Protein AF-A0AAE0W941-F1 (afdb_monomer_lite)

Secondary structure (DSSP, 8-state):
------HHHHHHHHHHHHHHHHHHHH--SHHHHHHHHHHHHHHHHHHTTPPP----TTTHHHHHHHHHHHHHHHHHHHHHHHHHHHHHHHHHHHHHHHHHHHHHHHTTS--

Foldseek 3Di:
DDPPPDVVNVVLVVQLVVLVVVCVVPVDNVSNVVSVVLVVVQVVCVVVVHDGDDDPPPPPVVVVVVVVVVVVVVVVVVVVVVVVVVVVVVVVVVVVVVVVVVVVVVVVPDD

Sequence (111 aa):
MRYSMDAQTAQEECKLFLAALESYKTGKMTPLLKEELKYQIQSRRLSEGRDELTLDLQADMTIHNELEYVELKKRNSVLREEIKRLSSGKEMMTMIMKNMCQEQIVQVTEP

Radius of gyration: 31.16 Å; chains: 1; bounding box: 64×20×103 Å

Organism: NCBI:txid2493646

Structure (mmCIF, N/CA/C/O backbone):
data_AF-A0AAE0W941-F1
#
_entry.id   AF-A0AAE0W941-F1
#
loop_
_atom_site.group_PDB
_atom_site.id
_atom_site.type_symbol
_atom_site.label_atom_id
_atom_site.label_alt_id
_atom_site.label_comp_id
_atom_site.label_asym_id
_atom_site.label_entity_id
_atom_site.label_seq_id
_atom_site.pdbx_PDB_ins_code
_atom_sit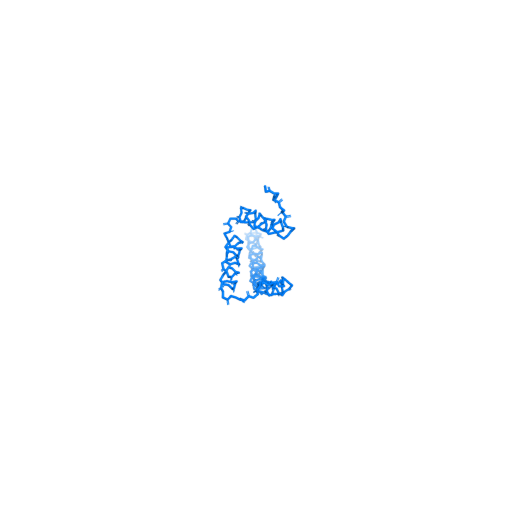e.Cartn_x
_atom_site.Cartn_y
_atom_site.Cartn_z
_atom_site.occupancy
_atom_site.B_iso_or_equiv
_atom_site.auth_seq_id
_atom_site.auth_comp_id
_atom_site.auth_asym_id
_atom_site.auth_atom_id
_atom_site.pdbx_PDB_model_num
ATOM 1 N N . MET A 1 1 ? 1.065 2.649 -37.638 1.00 41.03 1 MET A N 1
ATOM 2 C CA . MET A 1 1 ? 1.805 2.203 -36.440 1.00 41.03 1 MET A CA 1
ATOM 3 C C . MET A 1 1 ? 0.868 1.330 -35.627 1.00 41.03 1 MET A C 1
ATOM 5 O O . MET A 1 1 ? -0.224 1.789 -35.322 1.00 41.03 1 MET A O 1
ATOM 9 N N . ARG A 1 2 ? 1.212 0.063 -35.381 1.00 43.16 2 ARG A N 1
ATOM 10 C CA . ARG A 1 2 ? 0.438 -0.799 -34.476 1.00 43.16 2 ARG A CA 1
ATOM 11 C C . ARG A 1 2 ? 0.938 -0.508 -33.063 1.00 43.16 2 ARG A C 1
ATOM 13 O O . ARG A 1 2 ? 2.128 -0.676 -32.824 1.00 43.16 2 ARG A O 1
ATOM 20 N N . TYR A 1 3 ? 0.066 -0.042 -32.176 1.00 47.97 3 TYR A N 1
ATOM 21 C CA . TYR A 1 3 ? 0.364 0.005 -30.748 1.00 47.97 3 TYR A CA 1
ATOM 22 C C . TYR A 1 3 ? 0.423 -1.447 -30.261 1.00 47.97 3 TYR A C 1
ATOM 24 O O . TYR A 1 3 ? -0.610 -2.093 -30.102 1.00 47.97 3 TYR A O 1
ATOM 32 N N . SER A 1 4 ? 1.634 -1.993 -30.134 1.00 49.94 4 SER A N 1
ATOM 33 C CA . SER A 1 4 ? 1.871 -3.165 -29.294 1.00 49.94 4 SER A CA 1
ATOM 34 C C . SER A 1 4 ? 1.679 -2.679 -27.865 1.00 49.94 4 SER A C 1
ATOM 36 O O . SER A 1 4 ? 2.515 -1.938 -27.362 1.00 49.94 4 SER A O 1
ATOM 38 N N . MET A 1 5 ? 0.529 -2.967 -27.255 1.00 49.94 5 MET A N 1
ATOM 39 C CA . MET A 1 5 ? 0.400 -2.796 -25.812 1.00 49.94 5 MET A CA 1
ATOM 40 C C . MET A 1 5 ? 1.146 -3.952 -25.166 1.00 49.94 5 MET A C 1
ATOM 42 O O . MET A 1 5 ? 0.630 -5.065 -25.057 1.00 49.94 5 MET A O 1
ATOM 46 N N . ASP A 1 6 ? 2.401 -3.693 -24.821 1.00 63.47 6 ASP A N 1
ATOM 47 C CA . ASP A 1 6 ? 3.251 -4.650 -24.137 1.00 63.47 6 ASP A CA 1
ATOM 48 C C . ASP A 1 6 ? 2.625 -4.942 -22.767 1.00 63.47 6 ASP A C 1
ATOM 50 O O . ASP A 1 6 ? 2.254 -4.026 -22.031 1.00 63.47 6 ASP A O 1
ATOM 54 N N . ALA A 1 7 ? 2.463 -6.219 -22.418 1.00 61.56 7 ALA A N 1
ATOM 55 C CA . ALA A 1 7 ? 1.727 -6.662 -21.227 1.00 61.56 7 ALA A CA 1
ATOM 56 C C . ALA A 1 7 ? 2.179 -5.990 -19.908 1.00 61.56 7 ALA A C 1
ATOM 58 O O . ALA A 1 7 ? 1.393 -5.888 -18.966 1.00 61.56 7 ALA A O 1
ATOM 59 N N . GLN A 1 8 ? 3.418 -5.490 -19.856 1.00 61.66 8 GLN A N 1
ATOM 60 C CA . GLN A 1 8 ? 3.948 -4.693 -18.747 1.00 61.66 8 GLN A CA 1
ATOM 61 C C . GLN A 1 8 ? 3.245 -3.338 -18.586 1.00 61.66 8 GLN A C 1
ATOM 63 O O . GLN A 1 8 ? 2.865 -2.997 -17.468 1.00 61.66 8 GLN A O 1
ATOM 68 N N . THR A 1 9 ? 2.976 -2.612 -19.677 1.00 66.44 9 THR A N 1
ATOM 69 C CA . THR A 1 9 ? 2.265 -1.319 -19.614 1.00 66.44 9 THR A CA 1
ATOM 70 C C . THR A 1 9 ? 0.837 -1.469 -19.090 1.00 66.44 9 THR A C 1
ATOM 72 O O . THR A 1 9 ? 0.416 -0.712 -18.220 1.00 66.44 9 THR A O 1
ATOM 75 N N . ALA A 1 10 ? 0.120 -2.516 -19.506 1.00 70.81 10 ALA A N 1
ATOM 76 C CA . ALA A 1 10 ? -1.216 -2.809 -18.981 1.00 70.81 10 ALA A CA 1
ATOM 77 C C . ALA A 1 10 ? -1.199 -3.129 -17.471 1.00 70.81 10 ALA A C 1
ATOM 79 O O . ALA A 1 10 ? -2.084 -2.715 -16.720 1.00 70.81 10 ALA A O 1
ATOM 80 N N . GLN A 1 11 ? -0.175 -3.847 -16.998 1.00 75.00 11 GLN A N 1
ATOM 81 C CA . GLN A 1 11 ? -0.029 -4.168 -15.578 1.00 75.00 11 GLN A CA 1
ATOM 82 C C . GLN A 1 11 ? 0.296 -2.927 -14.728 1.00 75.00 11 GLN A C 1
ATOM 84 O O . GLN A 1 11 ? -0.135 -2.832 -13.577 1.00 75.00 11 GLN A O 1
ATOM 89 N N . GLU A 1 12 ? 1.042 -1.974 -15.279 1.00 77.25 12 GLU A N 1
ATOM 90 C CA . GLU A 1 12 ? 1.377 -0.701 -14.637 1.00 77.25 12 GLU A CA 1
ATOM 91 C C . GLU A 1 12 ? 0.184 0.255 -14.564 1.00 77.25 12 GLU A C 1
ATOM 93 O O . GLU A 1 12 ? -0.079 0.828 -13.503 1.00 77.25 12 GLU A O 1
ATOM 98 N N . GLU A 1 13 ? -0.602 0.345 -15.637 1.00 78.56 13 GLU A N 1
ATOM 99 C CA . GLU A 1 13 ? -1.865 1.088 -15.655 1.00 78.56 13 GLU A CA 1
ATOM 100 C C . GLU A 1 13 ? -2.844 0.554 -14.597 1.00 78.56 13 GLU A C 1
ATOM 102 O O . GLU A 1 13 ? -3.463 1.333 -13.865 1.00 78.56 13 GLU A O 1
ATOM 107 N N . CYS A 1 14 ? -2.926 -0.773 -14.425 1.00 85.56 14 CYS A N 1
ATOM 108 C CA . CYS A 1 14 ? -3.709 -1.374 -13.346 1.00 85.56 14 CYS A CA 1
ATOM 109 C C . CYS A 1 14 ? -3.233 -0.940 -11.950 1.00 85.56 14 CYS A C 1
ATOM 111 O O . CYS A 1 14 ? -4.067 -0.678 -11.083 1.00 85.56 14 CYS A O 1
ATOM 113 N N . LYS A 1 15 ? -1.919 -0.841 -11.706 1.00 86.88 15 LYS A N 1
ATOM 114 C CA . LYS A 1 15 ? -1.382 -0.412 -10.399 1.00 86.88 15 LYS A CA 1
ATOM 115 C C . LYS A 1 15 ? -1.721 1.046 -10.099 1.00 86.88 15 LYS A C 1
ATOM 117 O O . LYS A 1 15 ? -2.175 1.345 -8.995 1.00 86.88 15 LYS A O 1
ATOM 122 N N . LEU A 1 16 ? -1.584 1.930 -11.087 1.00 90.06 16 LEU A N 1
ATOM 123 C CA . LEU A 1 16 ? -1.951 3.3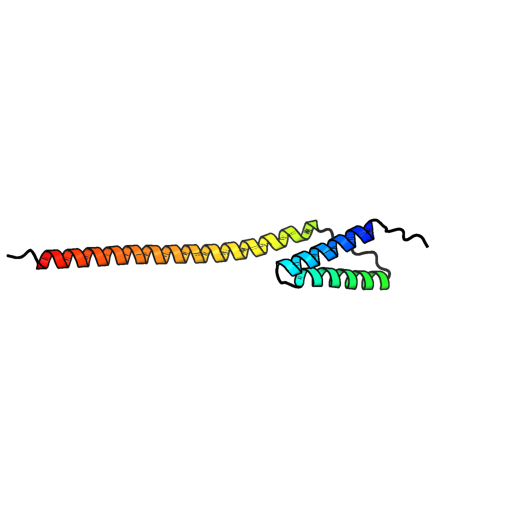38 -10.938 1.00 90.06 16 LEU A CA 1
ATOM 124 C C . LEU A 1 16 ? -3.453 3.502 -10.666 1.00 90.06 16 LEU A C 1
ATOM 126 O O . LEU A 1 16 ? -3.843 4.262 -9.779 1.00 90.06 16 LEU A O 1
ATOM 130 N N . PHE A 1 17 ? -4.296 2.746 -11.378 1.00 92.12 17 PHE A N 1
ATOM 131 C CA . PHE A 1 17 ? -5.738 2.728 -11.139 1.00 92.12 17 PHE A CA 1
ATOM 132 C C . PHE A 1 17 ? -6.082 2.270 -9.714 1.00 92.12 17 PHE A C 1
ATOM 134 O O . PHE A 1 17 ? -6.907 2.897 -9.047 1.00 92.12 17 PHE A O 1
ATOM 141 N N . LEU A 1 18 ? -5.440 1.206 -9.221 1.00 92.75 18 LEU A N 1
ATOM 142 C CA . LEU A 1 18 ? -5.656 0.713 -7.858 1.00 92.75 18 LEU A CA 1
ATOM 143 C C . LEU A 1 18 ? -5.232 1.741 -6.803 1.00 92.75 18 LEU A C 1
ATOM 145 O O . LEU A 1 18 ? -5.992 1.984 -5.865 1.00 92.75 18 LEU A O 1
ATOM 149 N N . ALA A 1 19 ? -4.081 2.390 -6.984 1.00 92.50 19 ALA A N 1
ATOM 150 C CA . ALA A 1 19 ? -3.624 3.460 -6.101 1.00 92.50 19 ALA A CA 1
ATOM 151 C C . ALA A 1 19 ? -4.605 4.647 -6.092 1.00 92.50 19 ALA A C 1
ATOM 153 O O . ALA A 1 19 ? -4.972 5.141 -5.026 1.00 92.50 19 ALA A O 1
ATOM 154 N N . ALA A 1 20 ? -5.096 5.062 -7.265 1.00 93.94 20 ALA A N 1
ATOM 155 C CA . ALA A 1 20 ? -6.101 6.117 -7.383 1.00 93.94 20 ALA A CA 1
ATOM 156 C C . ALA A 1 20 ? -7.407 5.746 -6.666 1.00 93.94 20 ALA A C 1
ATOM 158 O O . ALA A 1 20 ? -7.972 6.556 -5.927 1.00 93.94 20 ALA A O 1
ATOM 159 N N . LEU A 1 21 ? -7.869 4.507 -6.845 1.00 95.25 21 LEU A N 1
ATOM 160 C CA . LEU A 1 21 ? -9.072 3.994 -6.201 1.00 95.25 21 LEU A CA 1
ATOM 161 C C . LEU A 1 21 ? -8.926 3.945 -4.674 1.00 95.25 21 LEU A C 1
ATOM 163 O O . LEU A 1 21 ? -9.863 4.299 -3.959 1.00 95.25 21 LEU A O 1
ATOM 167 N N . GLU A 1 22 ? -7.773 3.518 -4.162 1.00 92.50 22 GLU A N 1
ATOM 168 C CA . GLU A 1 22 ? -7.490 3.503 -2.725 1.00 92.50 22 GLU A CA 1
ATOM 169 C C . GLU A 1 22 ? -7.443 4.921 -2.151 1.00 92.50 22 GLU A C 1
ATOM 171 O O . GLU A 1 22 ? -8.061 5.194 -1.117 1.00 92.50 22 GLU A O 1
ATOM 176 N N . SER A 1 23 ? -6.781 5.849 -2.844 1.00 95.88 23 SER A N 1
ATOM 177 C CA . SER A 1 23 ? -6.757 7.258 -2.457 1.00 95.88 23 SER A CA 1
ATOM 178 C C . SER A 1 23 ? -8.153 7.869 -2.424 1.00 95.88 23 SER A C 1
ATOM 180 O O . SER A 1 23 ? -8.493 8.555 -1.462 1.00 95.88 23 SER A O 1
ATOM 182 N N . TYR A 1 24 ? -8.990 7.566 -3.418 1.00 95.00 24 TYR A N 1
ATOM 183 C CA . TYR A 1 24 ? -10.381 8.011 -3.446 1.00 95.00 24 TYR A CA 1
ATOM 184 C C . TYR A 1 24 ? -11.190 7.444 -2.270 1.00 95.00 24 TYR A C 1
ATOM 186 O O . TYR A 1 24 ? -11.896 8.184 -1.589 1.00 95.00 24 TYR A O 1
ATOM 194 N N . LYS A 1 25 ? -11.056 6.141 -1.988 1.00 94.25 25 LYS A N 1
ATOM 195 C CA . LYS A 1 25 ? -11.788 5.466 -0.901 1.00 94.25 25 LYS A CA 1
ATOM 196 C C . LYS A 1 25 ? -11.370 5.933 0.492 1.00 94.25 25 LYS A C 1
ATOM 198 O O . LYS A 1 25 ? -12.205 5.996 1.388 1.00 94.25 25 LYS A O 1
ATOM 203 N N . THR A 1 26 ? -10.084 6.206 0.697 1.00 93.00 26 THR A N 1
ATOM 204 C CA . THR A 1 26 ? -9.519 6.512 2.023 1.00 93.00 26 THR A CA 1
ATOM 205 C C . THR A 1 26 ? -9.347 8.008 2.284 1.00 93.00 26 THR A C 1
ATOM 207 O O . THR A 1 26 ? -9.105 8.400 3.424 1.00 93.00 26 THR A O 1
ATOM 210 N N . GLY A 1 27 ? -9.419 8.842 1.241 1.00 94.12 27 GLY A N 1
ATOM 211 C CA . GLY A 1 27 ? -9.085 10.267 1.294 1.00 94.12 27 GLY A CA 1
ATOM 212 C C . GLY A 1 27 ? -7.589 10.553 1.480 1.00 94.12 27 GLY A C 1
ATOM 213 O O . GLY A 1 27 ? -7.203 11.708 1.658 1.00 94.12 27 GLY A O 1
ATOM 214 N N . LYS A 1 28 ? -6.727 9.527 1.465 1.00 90.25 28 LYS A N 1
ATOM 215 C CA . LYS A 1 28 ? -5.279 9.669 1.658 1.00 90.25 28 LYS A CA 1
ATOM 216 C C . LYS A 1 28 ? -4.566 9.673 0.310 1.00 90.25 28 LYS A C 1
ATOM 218 O O . LYS A 1 28 ? -4.701 8.737 -0.467 1.00 90.25 28 LYS A O 1
ATOM 223 N N . MET A 1 29 ? -3.733 10.681 0.056 1.00 93.44 29 MET A N 1
ATOM 224 C CA . MET A 1 29 ? -2.977 10.798 -1.205 1.00 93.44 29 MET A CA 1
ATOM 225 C C . MET A 1 29 ? -1.757 9.859 -1.283 1.00 93.44 29 MET A C 1
ATOM 227 O O . MET A 1 29 ? -1.164 9.679 -2.341 1.00 93.44 29 MET A O 1
ATOM 231 N N . THR A 1 30 ? -1.361 9.253 -0.161 1.00 92.12 30 THR A N 1
ATOM 232 C CA . THR A 1 30 ? -0.143 8.438 -0.049 1.00 92.12 30 THR A CA 1
ATOM 233 C C . THR A 1 30 ? -0.016 7.325 -1.103 1.00 92.12 30 THR A C 1
ATOM 235 O O . THR A 1 30 ? 1.082 7.203 -1.643 1.00 92.12 30 THR A O 1
ATOM 238 N N . PRO A 1 31 ? -1.062 6.541 -1.442 1.00 92.38 31 PRO A N 1
ATOM 239 C CA . PRO A 1 31 ? -0.980 5.538 -2.508 1.00 92.38 31 PRO A CA 1
ATOM 240 C C . PRO A 1 31 ? -0.534 6.120 -3.857 1.00 92.38 31 PRO A C 1
ATOM 242 O O . PRO A 1 31 ? 0.387 5.594 -4.475 1.00 92.38 31 PRO A O 1
ATOM 245 N N . LEU A 1 32 ? -1.113 7.248 -4.280 1.00 92.69 32 LEU A N 1
ATOM 246 C CA . LEU A 1 32 ? -0.737 7.921 -5.528 1.00 92.69 32 LEU A CA 1
ATOM 247 C C . LEU A 1 32 ? 0.687 8.487 -5.492 1.00 92.69 32 LEU A C 1
ATOM 249 O O . LEU A 1 32 ? 1.440 8.327 -6.449 1.00 92.69 32 LEU A O 1
ATOM 253 N N . LEU A 1 33 ? 1.082 9.104 -4.373 1.00 93.62 33 LEU A N 1
ATOM 254 C CA . LEU A 1 33 ? 2.439 9.637 -4.215 1.00 93.62 33 LEU A CA 1
ATOM 255 C C . LEU A 1 33 ? 3.506 8.537 -4.289 1.00 93.62 33 LEU A C 1
ATOM 257 O O . LEU A 1 33 ? 4.594 8.779 -4.805 1.00 93.62 33 LEU A O 1
ATOM 261 N N . LYS A 1 34 ? 3.207 7.329 -3.793 1.00 91.38 34 LYS A N 1
ATOM 262 C CA . LYS A 1 34 ? 4.121 6.182 -3.891 1.00 91.38 34 LYS A CA 1
ATOM 263 C C . LYS A 1 34 ? 4.364 5.768 -5.342 1.00 91.38 34 LYS A C 1
ATOM 265 O O . LYS A 1 34 ? 5.516 5.541 -5.705 1.00 91.38 34 LYS A O 1
ATOM 270 N N . GLU A 1 35 ? 3.317 5.697 -6.164 1.00 90.50 35 GLU A N 1
ATOM 271 C CA . GLU A 1 35 ? 3.475 5.357 -7.584 1.00 90.50 35 GLU A CA 1
ATOM 272 C C . GLU A 1 35 ? 4.233 6.449 -8.353 1.00 90.50 35 GLU A C 1
ATOM 274 O O . GLU A 1 35 ? 5.172 6.131 -9.078 1.00 90.50 35 GLU A O 1
ATOM 279 N N . GLU A 1 36 ? 3.926 7.732 -8.133 1.00 92.19 36 GLU A N 1
ATOM 280 C CA . GLU A 1 36 ? 4.668 8.847 -8.752 1.00 92.19 36 GLU A CA 1
ATOM 281 C C . GLU A 1 36 ? 6.171 8.781 -8.424 1.00 92.19 36 GLU A C 1
ATOM 283 O O . GLU A 1 36 ? 7.023 8.825 -9.314 1.00 92.19 36 GLU A O 1
ATOM 288 N N . LEU A 1 37 ? 6.514 8.608 -7.142 1.00 92.31 37 LEU A N 1
ATOM 289 C CA . LEU A 1 37 ? 7.907 8.507 -6.701 1.00 92.31 37 LEU A CA 1
ATOM 290 C C . LEU A 1 37 ? 8.626 7.316 -7.334 1.00 92.31 37 LEU A C 1
ATOM 292 O O . LEU A 1 37 ? 9.786 7.438 -7.733 1.00 92.31 37 LEU A O 1
ATOM 296 N N . LYS A 1 38 ? 7.947 6.174 -7.450 1.00 89.31 38 LYS A N 1
ATOM 297 C CA . LYS A 1 38 ? 8.495 4.988 -8.106 1.00 89.31 38 LYS A CA 1
ATOM 298 C C . LYS A 1 38 ? 8.874 5.294 -9.557 1.00 89.31 38 LYS A C 1
ATOM 300 O O . LYS A 1 38 ? 10.003 4.996 -9.945 1.00 89.31 38 LYS A O 1
ATOM 305 N N . TYR A 1 39 ? 7.999 5.942 -10.329 1.00 88.44 39 TYR A N 1
ATOM 306 C CA . TYR A 1 39 ? 8.308 6.320 -11.714 1.00 88.44 39 TYR A CA 1
ATOM 307 C C . TYR A 1 39 ? 9.439 7.347 -11.810 1.00 88.44 39 TYR A C 1
ATOM 309 O O . TYR A 1 39 ? 10.306 7.225 -12.676 1.00 88.44 39 TYR A O 1
ATOM 317 N N . GLN A 1 40 ? 9.496 8.323 -10.902 1.00 92.31 40 GLN A N 1
ATOM 318 C CA . GLN A 1 40 ? 10.594 9.295 -10.878 1.00 92.31 40 GLN A CA 1
ATOM 319 C C . GLN A 1 40 ? 11.949 8.637 -10.597 1.00 92.31 40 GLN A C 1
ATOM 321 O O . GLN A 1 40 ? 12.941 8.939 -11.267 1.00 92.31 40 GLN A O 1
ATOM 326 N N . ILE A 1 41 ? 12.001 7.717 -9.630 1.00 92.12 41 ILE A N 1
ATOM 327 C CA . ILE A 1 41 ? 13.213 6.952 -9.312 1.00 92.12 41 ILE A CA 1
ATOM 328 C C . ILE A 1 41 ? 13.618 6.092 -10.510 1.00 92.12 41 ILE A C 1
ATOM 330 O O . ILE A 1 41 ? 14.790 6.079 -10.886 1.00 92.12 41 ILE A O 1
ATOM 334 N N . GLN A 1 42 ? 12.650 5.409 -11.119 1.00 88.88 42 GLN A N 1
ATOM 335 C CA . GLN A 1 42 ? 12.863 4.559 -12.282 1.00 88.88 42 GLN A CA 1
ATOM 336 C C . GLN A 1 42 ? 13.448 5.349 -13.457 1.00 88.88 42 GLN A C 1
ATOM 338 O O . GLN A 1 42 ? 14.491 4.984 -13.997 1.00 88.88 42 GLN A O 1
ATOM 343 N N . SER A 1 43 ? 12.830 6.481 -13.790 1.00 90.38 43 SER A N 1
ATOM 344 C CA . SER A 1 43 ? 13.286 7.381 -14.850 1.00 90.38 43 SER A CA 1
ATOM 345 C C . SER A 1 43 ? 14.720 7.860 -14.610 1.00 90.38 43 SER A C 1
ATOM 347 O O . SER A 1 43 ? 15.571 7.763 -15.498 1.00 90.38 43 SER A O 1
ATOM 349 N N . ARG A 1 44 ? 15.037 8.282 -13.377 1.00 93.25 44 ARG A N 1
ATOM 350 C CA . ARG A 1 44 ? 16.398 8.698 -13.016 1.00 93.25 44 ARG A CA 1
ATOM 351 C C . ARG A 1 44 ? 17.402 7.555 -13.182 1.00 93.25 44 ARG A C 1
ATOM 353 O O . ARG A 1 44 ? 18.445 7.760 -13.793 1.00 93.25 44 ARG A O 1
ATOM 360 N N . ARG A 1 45 ? 17.095 6.353 -12.689 1.00 91.75 45 ARG A N 1
ATOM 361 C CA . ARG A 1 45 ? 17.989 5.188 -12.804 1.00 91.75 45 ARG A CA 1
ATOM 362 C C . ARG A 1 45 ? 18.311 4.849 -14.253 1.00 91.75 45 ARG A C 1
ATOM 364 O O . ARG A 1 45 ? 19.484 4.691 -14.582 1.00 91.75 45 ARG A O 1
ATOM 371 N N . LEU A 1 46 ? 17.290 4.802 -15.103 1.00 90.25 46 LEU A N 1
ATOM 372 C CA . LEU A 1 46 ? 17.464 4.533 -16.528 1.00 90.25 46 LEU A CA 1
ATOM 373 C C . LEU A 1 46 ? 18.310 5.623 -17.199 1.00 90.25 46 LEU A C 1
ATOM 375 O O . LEU A 1 46 ? 19.193 5.310 -17.993 1.00 90.25 46 LEU A O 1
ATOM 379 N N . SER A 1 47 ? 18.113 6.896 -16.831 1.00 92.19 47 SER A N 1
ATOM 380 C CA . SER A 1 47 ? 18.931 8.006 -17.349 1.00 92.19 47 SER A CA 1
ATOM 381 C C . SER A 1 47 ? 20.407 7.928 -16.934 1.00 92.19 47 SER A C 1
ATOM 383 O O . SER A 1 47 ? 21.280 8.390 -17.662 1.00 92.19 47 SER A O 1
ATOM 385 N N . GLU A 1 48 ? 20.696 7.297 -15.794 1.00 95.00 48 GLU A N 1
ATOM 386 C CA . GLU A 1 48 ? 22.054 7.008 -15.321 1.00 95.00 48 GLU A CA 1
ATOM 387 C C . GLU A 1 48 ? 22.646 5.730 -15.952 1.00 95.00 48 GLU A C 1
ATOM 389 O O . GLU A 1 48 ? 23.754 5.330 -15.599 1.00 95.00 48 GLU A O 1
ATOM 394 N N . GLY A 1 49 ? 21.919 5.067 -16.861 1.00 91.19 49 GLY A N 1
ATOM 395 C CA . GLY A 1 49 ? 22.322 3.802 -17.480 1.00 91.19 49 GLY A CA 1
ATOM 396 C C . GLY A 1 49 ? 22.220 2.594 -16.547 1.00 91.19 49 GLY A C 1
ATOM 397 O O . GLY A 1 49 ? 22.848 1.571 -16.806 1.00 91.19 49 GLY A O 1
ATOM 398 N N . ARG A 1 50 ? 21.470 2.709 -15.443 1.00 89.06 50 ARG A N 1
ATOM 399 C CA . ARG A 1 50 ? 21.213 1.596 -14.522 1.00 89.06 50 ARG A CA 1
ATOM 400 C C . ARG A 1 50 ? 19.980 0.816 -14.951 1.00 89.06 50 ARG A C 1
ATOM 402 O O . ARG A 1 50 ? 19.044 1.382 -15.508 1.00 89.06 50 ARG A O 1
ATOM 409 N N . ASP A 1 51 ? 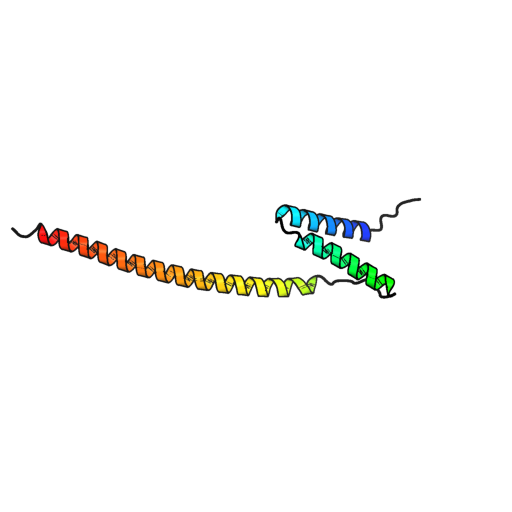19.945 -0.451 -14.563 1.00 85.94 51 ASP A N 1
ATOM 410 C CA . ASP A 1 51 ? 18.800 -1.320 -14.806 1.00 85.94 51 ASP A CA 1
ATOM 411 C C . ASP A 1 51 ? 17.545 -0.883 -14.040 1.00 85.94 51 ASP A C 1
ATOM 413 O O . ASP A 1 51 ? 17.601 -0.194 -13.003 1.00 85.94 51 ASP A O 1
ATOM 417 N N . GLU A 1 52 ? 16.416 -1.367 -14.552 1.00 81.69 52 GLU A N 1
ATOM 418 C CA . GLU A 1 52 ? 15.081 -1.202 -14.002 1.00 81.69 52 GLU A CA 1
ATOM 419 C C . GLU A 1 52 ? 14.989 -1.650 -12.536 1.00 81.69 52 GLU A C 1
ATOM 421 O O . GLU A 1 52 ? 15.434 -2.732 -12.144 1.00 81.69 52 GLU A O 1
ATOM 426 N N . LEU A 1 53 ? 14.405 -0.793 -11.697 1.00 79.75 53 LEU A N 1
ATOM 427 C CA . LEU A 1 53 ? 14.157 -1.092 -10.297 1.00 79.75 53 LEU A CA 1
ATOM 428 C C . LEU A 1 53 ? 13.002 -2.092 -10.185 1.00 79.75 53 LEU A C 1
ATOM 430 O O . LEU A 1 53 ? 11.828 -1.732 -10.244 1.00 79.75 53 LEU A O 1
ATOM 434 N N . THR A 1 54 ? 13.351 -3.351 -9.945 1.00 75.69 54 THR A N 1
ATOM 435 C CA . THR A 1 54 ? 12.378 -4.391 -9.607 1.00 75.69 54 THR A CA 1
ATOM 436 C C . THR A 1 54 ? 12.208 -4.417 -8.088 1.00 75.69 54 THR A C 1
ATOM 438 O O . THR A 1 54 ? 13.136 -4.763 -7.361 1.00 75.69 54 THR A O 1
ATOM 441 N N . LEU A 1 55 ? 11.048 -3.981 -7.591 1.00 66.00 55 LEU A N 1
ATOM 442 C CA . LEU A 1 55 ? 10.705 -4.071 -6.170 1.00 66.00 55 LEU A CA 1
ATOM 443 C C . LEU A 1 55 ? 10.011 -5.410 -5.909 1.00 66.00 55 LEU A C 1
ATOM 445 O O . LEU A 1 55 ? 8.851 -5.590 -6.286 1.00 66.00 55 LEU A O 1
ATOM 449 N N . ASP A 1 56 ? 10.704 -6.331 -5.241 1.00 59.22 56 ASP A N 1
ATOM 450 C CA . ASP A 1 56 ? 10.085 -7.540 -4.700 1.00 59.22 56 ASP A CA 1
ATOM 451 C C . ASP A 1 56 ? 9.185 -7.167 -3.513 1.00 59.22 56 ASP A C 1
ATOM 453 O O . ASP A 1 56 ? 9.622 -6.994 -2.375 1.00 59.22 56 ASP A O 1
ATOM 457 N N . LEU A 1 57 ? 7.887 -7.047 -3.796 1.00 55.59 57 LEU A N 1
ATOM 458 C CA . LEU A 1 57 ? 6.825 -6.650 -2.859 1.00 55.59 57 LEU A CA 1
ATOM 459 C C . LEU A 1 57 ? 6.658 -7.582 -1.641 1.00 55.59 57 LEU A C 1
ATOM 461 O O . LEU A 1 57 ? 5.875 -7.276 -0.743 1.00 55.59 57 LEU A O 1
ATOM 465 N N . GLN A 1 58 ? 7.364 -8.715 -1.579 1.00 54.59 58 GLN A N 1
ATOM 466 C CA . GLN A 1 58 ? 7.265 -9.645 -0.452 1.00 54.59 58 GLN A CA 1
ATOM 467 C C . GLN A 1 58 ? 7.899 -9.110 0.841 1.00 54.59 58 GLN A C 1
ATOM 469 O O . GLN A 1 58 ? 7.473 -9.516 1.920 1.00 54.59 58 GLN A O 1
ATOM 474 N N . ALA A 1 59 ? 8.866 -8.190 0.768 1.00 53.06 59 ALA A N 1
ATOM 475 C CA . ALA A 1 59 ? 9.577 -7.721 1.960 1.00 53.06 59 ALA A CA 1
ATOM 476 C C . ALA A 1 59 ? 8.760 -6.731 2.824 1.00 53.06 59 ALA A C 1
ATOM 478 O O . ALA A 1 59 ? 8.844 -6.770 4.055 1.00 53.06 59 ALA A O 1
ATOM 479 N N . ASP A 1 60 ? 7.922 -5.890 2.207 1.00 52.81 60 ASP A N 1
ATOM 480 C CA . ASP A 1 60 ? 7.285 -4.741 2.879 1.00 52.81 60 ASP A CA 1
ATOM 481 C C . ASP A 1 60 ? 6.044 -5.086 3.720 1.00 52.81 60 ASP A C 1
ATOM 483 O O . ASP A 1 60 ? 5.695 -4.343 4.642 1.00 52.81 60 ASP A O 1
ATOM 487 N N . MET A 1 61 ? 5.382 -6.222 3.470 1.00 52.59 61 MET A N 1
ATOM 488 C CA . MET A 1 61 ? 4.200 -6.615 4.258 1.00 52.59 61 MET A CA 1
ATOM 489 C C . MET A 1 61 ? 4.547 -6.962 5.714 1.00 52.59 61 MET A C 1
ATOM 491 O O . MET A 1 61 ? 3.716 -6.813 6.609 1.00 52.59 61 MET A O 1
ATOM 495 N N . THR A 1 62 ? 5.776 -7.406 5.971 1.00 53.28 62 THR A N 1
ATOM 496 C CA . THR A 1 62 ? 6.213 -7.851 7.301 1.00 53.28 62 THR A CA 1
ATOM 497 C C . THR A 1 62 ? 6.376 -6.680 8.272 1.00 53.28 62 THR A C 1
ATOM 499 O O . THR A 1 62 ? 5.933 -6.758 9.415 1.00 53.28 62 THR A O 1
ATOM 502 N N . ILE A 1 63 ? 6.947 -5.567 7.803 1.00 56.19 63 ILE A N 1
ATOM 503 C CA . ILE A 1 63 ? 7.274 -4.403 8.643 1.00 56.19 63 ILE A CA 1
ATOM 504 C C . ILE A 1 63 ? 6.012 -3.604 8.995 1.00 56.19 63 ILE A C 1
ATOM 506 O O . ILE A 1 63 ? 5.869 -3.126 10.123 1.00 56.19 63 ILE A O 1
ATOM 510 N N . HIS A 1 64 ? 5.064 -3.479 8.058 1.00 55.84 64 HIS A N 1
ATOM 511 C CA . HIS A 1 64 ? 3.829 -2.738 8.320 1.00 55.84 64 HIS A CA 1
ATOM 512 C C . HIS A 1 64 ? 2.978 -3.409 9.412 1.00 55.84 64 HIS A C 1
ATOM 514 O O . HIS A 1 64 ? 2.443 -2.713 10.278 1.00 55.84 64 HIS A O 1
ATOM 520 N N . ASN A 1 65 ? 2.943 -4.746 9.417 1.00 59.88 65 ASN A N 1
ATOM 521 C CA . ASN A 1 65 ? 2.234 -5.542 10.417 1.00 59.88 65 ASN A CA 1
ATOM 522 C C . ASN A 1 65 ? 2.825 -5.389 11.828 1.00 59.88 65 ASN A C 1
ATOM 524 O O . ASN A 1 65 ? 2.075 -5.376 12.802 1.00 59.88 65 ASN A O 1
ATOM 528 N N . GLU A 1 66 ? 4.147 -5.248 11.971 1.00 64.38 66 GLU A N 1
ATOM 529 C CA . GLU A 1 66 ? 4.773 -5.083 13.291 1.00 64.38 66 GLU A CA 1
ATOM 530 C C . GLU A 1 66 ? 4.450 -3.729 13.930 1.00 64.38 66 GLU A C 1
ATOM 532 O O . GLU A 1 66 ? 4.091 -3.673 15.109 1.00 64.38 66 GLU A O 1
ATOM 537 N N . LEU A 1 67 ? 4.531 -2.637 13.162 1.00 68.62 67 LEU A N 1
ATOM 538 C CA . LEU A 1 67 ? 4.201 -1.301 13.669 1.00 68.62 67 LEU A CA 1
ATOM 539 C C . LEU A 1 67 ? 2.719 -1.194 14.048 1.00 68.62 67 LEU A C 1
ATOM 541 O O . LEU A 1 67 ? 2.390 -0.681 15.121 1.00 68.62 67 LEU A O 1
ATOM 545 N N . GLU A 1 68 ? 1.835 -1.742 13.213 1.00 77.69 68 GLU A N 1
ATOM 546 C CA . GLU A 1 68 ? 0.397 -1.786 13.485 1.00 77.69 68 GLU A CA 1
ATOM 547 C C . GLU A 1 68 ? 0.086 -2.628 14.735 1.00 77.69 68 GLU A C 1
ATOM 549 O O . GLU A 1 68 ? -0.691 -2.211 15.599 1.00 77.69 68 GLU A O 1
ATOM 554 N N . TYR A 1 69 ? 0.759 -3.771 14.906 1.00 77.94 69 TYR A N 1
ATOM 555 C CA . TYR A 1 69 ? 0.616 -4.624 16.087 1.00 77.94 69 TYR A CA 1
ATOM 556 C C . TYR A 1 69 ? 1.036 -3.919 17.386 1.00 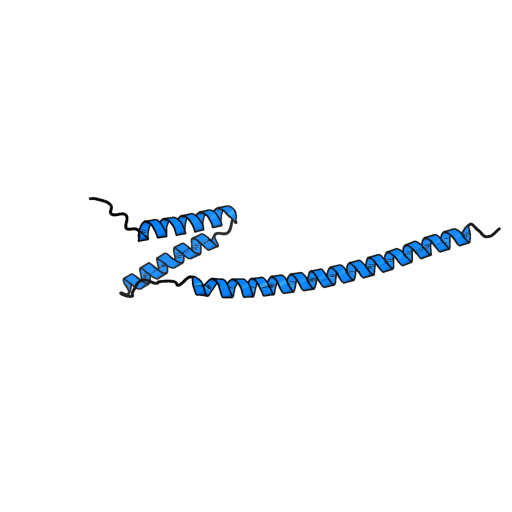77.94 69 TYR A C 1
ATOM 558 O O . TYR A 1 69 ? 0.353 -4.039 18.409 1.00 77.94 69 TYR A O 1
ATOM 566 N N . VAL A 1 70 ? 2.132 -3.155 17.370 1.00 84.88 70 VAL A N 1
ATOM 567 C CA . VAL A 1 70 ? 2.592 -2.387 18.541 1.00 84.88 70 VAL A CA 1
ATOM 568 C C . VAL A 1 70 ? 1.571 -1.317 18.932 1.00 84.88 70 VAL A C 1
ATOM 570 O O . VAL A 1 70 ? 1.250 -1.168 20.118 1.00 84.88 70 VAL A O 1
ATOM 573 N N . GLU A 1 71 ? 1.016 -0.606 17.953 1.00 85.25 71 GLU A N 1
ATOM 574 C CA . GLU A 1 71 ? 0.013 0.432 18.191 1.00 85.25 71 GLU A CA 1
ATOM 575 C C . GLU A 1 71 ? -1.307 -0.160 18.719 1.00 85.25 71 GLU A C 1
ATOM 577 O O . GLU A 1 71 ? -1.848 0.309 19.729 1.00 85.25 71 GLU A O 1
ATOM 582 N N . LEU A 1 72 ? -1.767 -1.270 18.130 1.00 85.56 72 LEU A N 1
ATOM 583 C CA . LEU A 1 72 ? -2.908 -2.059 18.610 1.00 85.56 72 LEU A CA 1
ATOM 584 C C . LEU A 1 72 ? -2.703 -2.564 20.041 1.00 85.56 72 LEU A C 1
ATOM 586 O O . LEU A 1 72 ? -3.622 -2.499 20.863 1.00 85.56 72 LEU A O 1
ATOM 590 N N . LYS A 1 73 ? -1.505 -3.056 20.373 1.00 90.56 73 LYS A N 1
ATOM 591 C CA . LYS A 1 73 ? -1.177 -3.547 21.718 1.00 90.56 73 LYS A CA 1
ATOM 592 C C . LYS A 1 73 ? -1.228 -2.423 22.751 1.00 90.56 73 LYS A C 1
ATOM 594 O O . LYS A 1 73 ? -1.810 -2.611 23.821 1.00 90.56 73 LYS A O 1
ATOM 599 N N . LYS A 1 74 ? -0.683 -1.248 22.422 1.00 91.94 74 LYS A N 1
ATOM 600 C CA . LYS A 1 74 ? -0.726 -0.061 23.289 1.00 91.94 74 LYS A CA 1
ATOM 601 C C . LYS A 1 74 ? -2.163 0.408 23.516 1.00 91.94 74 LYS A C 1
ATOM 603 O O . LYS A 1 74 ? -2.565 0.628 24.656 1.00 91.94 74 LYS A O 1
ATOM 608 N N . ARG A 1 75 ? -2.973 0.483 22.455 1.00 89.12 75 ARG A N 1
ATOM 609 C CA . ARG A 1 75 ? -4.392 0.857 22.556 1.00 89.12 75 ARG A CA 1
ATOM 610 C C . ARG A 1 75 ? -5.185 -0.133 23.413 1.00 89.12 75 ARG A C 1
ATOM 612 O O . ARG A 1 75 ? -5.979 0.280 24.254 1.00 89.12 75 ARG A O 1
ATOM 619 N N . ASN A 1 76 ? -4.931 -1.431 23.251 1.00 90.88 76 ASN A N 1
ATOM 620 C CA . ASN A 1 76 ? -5.572 -2.471 24.052 1.00 90.88 76 ASN A CA 1
ATOM 621 C C . ASN A 1 76 ? -5.182 -2.424 25.536 1.00 90.88 76 ASN A C 1
ATOM 623 O O . ASN A 1 76 ? -6.031 -2.716 26.378 1.00 90.88 76 ASN A O 1
ATOM 627 N N . SER A 1 77 ? -3.940 -2.065 25.885 1.00 92.75 77 SER A N 1
ATOM 628 C CA . SER A 1 77 ? -3.557 -1.952 27.301 1.00 92.75 77 SER A CA 1
ATOM 629 C C . SER A 1 77 ? -4.297 -0.801 27.983 1.00 92.75 77 SER A C 1
ATOM 631 O O . SER A 1 77 ? -4.868 -1.002 29.052 1.00 92.75 77 SER A O 1
ATOM 633 N N . VAL A 1 78 ? -4.385 0.358 27.322 1.00 93.94 78 VAL A N 1
ATOM 634 C CA . VAL A 1 78 ? -5.121 1.527 27.829 1.00 93.94 78 VAL A CA 1
ATOM 635 C C . VAL A 1 78 ? -6.601 1.200 28.031 1.00 93.94 78 VAL A C 1
ATOM 637 O O . VAL A 1 78 ? -7.164 1.493 29.082 1.00 93.94 78 VAL A O 1
ATOM 640 N N . LEU A 1 79 ? -7.234 0.531 27.060 1.00 92.75 79 LEU A N 1
ATOM 641 C CA . LEU A 1 79 ? -8.638 0.124 27.178 1.00 92.75 79 LEU A CA 1
ATOM 642 C C . LEU A 1 79 ? -8.867 -0.848 28.344 1.00 92.75 79 LEU A C 1
ATOM 644 O O . LEU A 1 79 ? -9.867 -0.733 29.050 1.00 92.75 79 LEU A O 1
ATOM 648 N N . ARG A 1 80 ? -7.942 -1.788 28.582 1.00 91.00 80 ARG A N 1
ATOM 649 C CA . ARG A 1 80 ? -8.030 -2.721 29.719 1.00 91.00 80 ARG A CA 1
ATOM 650 C C . ARG A 1 80 ? -7.928 -2.002 31.062 1.00 91.00 80 ARG A C 1
ATOM 652 O O . ARG A 1 80 ? -8.681 -2.330 31.978 1.00 91.00 80 ARG A O 1
ATOM 659 N N . GLU A 1 81 ? -7.026 -1.033 31.183 1.00 92.06 81 GLU A N 1
ATOM 660 C CA . GLU A 1 81 ? -6.893 -0.219 32.395 1.00 92.06 81 GLU A CA 1
ATOM 661 C C . GLU A 1 81 ? -8.139 0.633 32.645 1.00 92.06 81 GLU A C 1
ATOM 663 O O . GLU A 1 81 ? -8.622 0.702 33.777 1.00 92.06 81 GLU A O 1
ATOM 668 N N . GLU A 1 82 ? -8.714 1.212 31.591 1.00 90.94 82 GLU A N 1
ATOM 669 C CA . GLU A 1 82 ? -9.937 2.006 31.694 1.00 90.94 82 GLU A CA 1
ATOM 670 C C . GLU A 1 82 ? -11.129 1.172 32.160 1.00 90.94 82 GLU A C 1
ATOM 672 O O . GLU A 1 82 ? -11.823 1.545 33.106 1.00 90.94 82 GLU A O 1
ATOM 677 N N . ILE A 1 83 ? -11.324 -0.004 31.560 1.00 91.38 83 ILE A N 1
ATOM 678 C CA . ILE A 1 83 ? -12.375 -0.943 31.968 1.00 91.38 83 ILE A CA 1
ATOM 679 C C . ILE A 1 83 ? -12.212 -1.319 33.442 1.00 91.38 83 ILE A C 1
ATOM 681 O O . ILE A 1 83 ? -13.196 -1.335 34.183 1.00 91.38 83 ILE A O 1
ATOM 685 N N . LYS A 1 84 ? -10.979 -1.580 33.892 1.00 91.50 84 LYS A N 1
ATOM 686 C CA . LYS A 1 84 ? -10.702 -1.916 35.292 1.00 91.50 84 LYS A CA 1
ATOM 687 C C . LYS A 1 84 ? -11.069 -0.765 36.234 1.00 91.50 84 LYS A C 1
ATOM 689 O O . LYS A 1 84 ? -11.733 -1.005 37.242 1.00 91.50 84 LYS A O 1
ATOM 694 N N . ARG A 1 85 ? -10.697 0.477 35.896 1.00 90.25 85 ARG A N 1
ATOM 695 C CA . ARG A 1 85 ? -11.080 1.668 36.676 1.00 90.25 85 ARG A CA 1
ATOM 696 C C . ARG A 1 85 ? -12.594 1.820 36.753 1.00 90.25 85 ARG A C 1
ATOM 698 O O . ARG A 1 85 ? -13.139 1.933 37.850 1.00 90.25 85 ARG A O 1
ATOM 705 N N . LEU A 1 86 ? -13.278 1.748 35.614 1.00 87.88 86 LEU A N 1
ATOM 706 C CA . LEU A 1 86 ? -14.733 1.874 35.549 1.00 87.88 86 LEU A CA 1
ATOM 707 C C . LEU A 1 86 ? -15.450 0.760 36.324 1.00 87.88 86 LEU A C 1
ATOM 709 O O . LEU A 1 86 ? -16.453 1.035 36.978 1.00 87.88 86 LEU A O 1
ATOM 713 N N . SER A 1 87 ? -14.932 -0.472 36.299 1.00 85.06 87 SER A N 1
ATOM 714 C CA . SER A 1 87 ? -15.479 -1.584 37.087 1.00 85.06 87 SER A CA 1
ATOM 715 C C . SER A 1 87 ? -15.392 -1.302 38.586 1.00 85.06 87 SER A C 1
ATOM 717 O O . SER A 1 87 ? -16.407 -1.360 39.275 1.00 85.06 87 SER A O 1
ATOM 719 N N . SER A 1 88 ? -14.217 -0.892 39.077 1.00 82.69 88 SER A N 1
ATOM 720 C CA . SER A 1 88 ? -14.040 -0.554 40.498 1.00 82.69 88 SER A CA 1
ATOM 721 C C . SER A 1 88 ? -14.917 0.627 40.943 1.00 82.69 88 SER A C 1
ATOM 723 O O . SER A 1 88 ? -15.503 0.601 42.024 1.00 82.69 88 SER A O 1
ATOM 725 N N . GLY A 1 89 ? -15.092 1.639 40.084 1.00 84.56 89 GLY A N 1
ATOM 726 C CA . GLY A 1 89 ? -15.996 2.761 40.348 1.00 84.56 89 GLY A CA 1
ATOM 727 C C . GLY A 1 89 ? -17.464 2.336 40.435 1.00 84.56 89 GLY A C 1
ATOM 728 O O . GLY A 1 89 ? -18.187 2.801 41.315 1.00 84.56 89 GLY A O 1
ATOM 729 N N . LYS A 1 90 ? -17.907 1.415 39.567 1.00 83.88 90 LYS A N 1
ATOM 730 C CA . LYS A 1 90 ? -19.268 0.855 39.617 1.00 83.88 90 LYS A CA 1
ATOM 731 C C . LYS A 1 90 ? -19.510 0.056 40.894 1.00 83.88 90 LYS A C 1
ATOM 733 O O . LYS A 1 90 ? -20.571 0.196 41.497 1.00 83.88 90 LYS A O 1
ATOM 738 N N . GLU A 1 91 ? -18.544 -0.749 41.322 1.00 81.31 91 GLU A N 1
ATOM 739 C CA . GLU A 1 91 ? -18.630 -1.525 42.567 1.00 81.31 91 GLU A CA 1
ATOM 740 C C . GLU A 1 91 ? -18.738 -0.608 43.792 1.00 81.31 91 GLU A C 1
ATOM 742 O O . GLU A 1 91 ? -19.613 -0.803 44.638 1.00 81.31 91 GLU A O 1
ATOM 747 N N . MET A 1 92 ? -17.922 0.450 43.844 1.00 80.62 92 MET A N 1
ATOM 748 C CA . MET A 1 92 ? -17.972 1.446 44.915 1.00 80.62 92 MET A CA 1
ATOM 749 C C . MET A 1 92 ? -19.310 2.198 44.936 1.00 80.62 92 MET A C 1
ATOM 751 O O . MET A 1 92 ? -19.929 2.321 45.991 1.00 80.62 92 MET A O 1
ATOM 755 N N . MET A 1 93 ? -19.805 2.635 43.774 1.00 87.62 93 MET A N 1
ATOM 756 C CA . MET A 1 93 ? -21.115 3.286 43.653 1.00 87.62 93 MET A CA 1
ATOM 757 C C . MET A 1 93 ? -22.252 2.358 44.104 1.00 87.62 93 MET A C 1
ATOM 759 O O . MET A 1 93 ? -23.174 2.789 44.792 1.00 87.62 93 MET A O 1
ATOM 763 N N . THR A 1 94 ? -22.170 1.070 43.764 1.00 88.06 94 THR A N 1
ATOM 764 C CA . THR A 1 94 ? -23.162 0.067 44.176 1.00 88.06 94 THR A CA 1
ATOM 765 C C . THR A 1 94 ? -23.180 -0.100 45.696 1.00 88.06 94 THR A C 1
ATOM 767 O O . THR A 1 94 ? -24.256 -0.156 46.291 1.00 88.06 94 THR A O 1
ATOM 770 N N . MET A 1 95 ? -22.009 -0.129 46.343 1.00 78.94 95 MET A N 1
ATOM 771 C CA . MET A 1 95 ? -21.909 -0.169 47.806 1.00 78.94 95 MET A CA 1
ATOM 772 C C . MET A 1 95 ? -22.480 1.090 48.467 1.00 78.94 95 MET A C 1
ATOM 774 O O . MET A 1 95 ? -23.255 0.971 49.412 1.00 78.94 95 MET A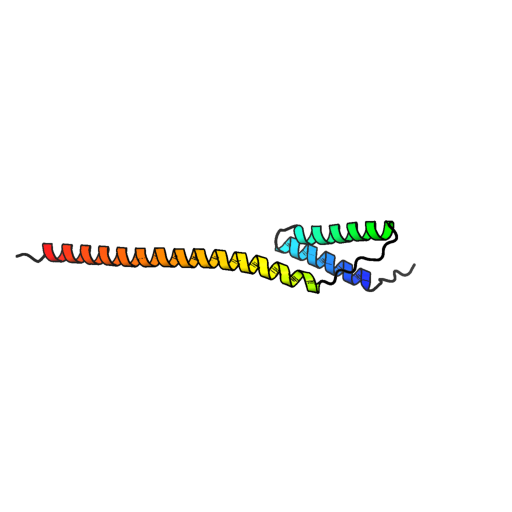 O 1
ATOM 778 N N . ILE A 1 96 ? -22.155 2.279 47.949 1.00 86.00 96 ILE A N 1
ATOM 779 C CA . ILE A 1 96 ? -22.669 3.552 48.478 1.00 86.00 96 ILE A CA 1
ATOM 780 C C . ILE A 1 96 ? -24.200 3.591 48.392 1.00 86.00 96 ILE A C 1
ATOM 782 O O . ILE A 1 96 ? -24.864 3.851 49.392 1.00 86.00 96 ILE A O 1
ATOM 786 N N . MET A 1 97 ? -24.768 3.261 47.229 1.00 84.81 97 MET A N 1
ATOM 787 C CA . MET A 1 97 ? -26.222 3.241 47.027 1.00 84.81 97 MET A CA 1
ATOM 788 C C . MET A 1 97 ? -26.920 2.245 47.960 1.00 84.81 97 MET A C 1
ATOM 790 O O . MET A 1 97 ? -27.977 2.546 48.510 1.00 84.81 97 MET A O 1
ATOM 794 N N . LYS A 1 98 ? -26.318 1.070 48.182 1.00 84.31 98 LYS A N 1
ATOM 795 C CA . LYS A 1 98 ? -26.858 0.057 49.096 1.00 84.31 98 LYS A CA 1
ATOM 796 C C . LYS A 1 98 ? -26.873 0.543 50.549 1.00 84.31 98 LYS A C 1
ATOM 798 O O . LYS A 1 98 ? -27.887 0.370 51.220 1.00 84.31 98 LYS A O 1
ATOM 803 N N . ASN A 1 99 ? -25.794 1.184 51.001 1.00 80.19 99 ASN A N 1
ATOM 804 C CA . ASN A 1 99 ? -25.695 1.722 52.359 1.00 80.19 99 ASN A CA 1
ATOM 805 C C . ASN A 1 99 ? -26.678 2.882 52.582 1.00 80.19 99 ASN A C 1
ATOM 807 O O . ASN A 1 99 ? -27.381 2.891 53.587 1.00 80.19 99 ASN A O 1
ATOM 811 N N . MET A 1 100 ? -26.815 3.797 51.615 1.00 75.25 100 MET A N 1
ATOM 812 C CA . MET A 1 100 ? -27.792 4.893 51.694 1.00 75.25 100 MET A CA 1
ATOM 813 C C . MET A 1 100 ? -29.239 4.384 51.767 1.00 75.25 100 MET A C 1
ATOM 815 O O . MET A 1 100 ? -30.039 4.912 52.538 1.00 75.25 100 MET A O 1
ATOM 819 N N . CYS A 1 101 ? -29.590 3.341 51.006 1.00 72.44 101 CYS A N 1
ATOM 820 C CA . CYS A 1 101 ? -30.910 2.716 51.115 1.00 72.44 101 CYS A CA 1
ATOM 821 C C . CYS A 1 101 ? -31.122 2.022 52.470 1.00 72.44 101 CYS A C 1
ATOM 823 O O . CYS A 1 101 ? -32.239 2.024 52.977 1.00 72.44 101 CYS A O 1
ATOM 825 N N . GLN A 1 102 ? -30.082 1.436 53.071 1.00 64.94 102 GLN A N 1
ATOM 826 C CA . GLN A 1 102 ? -30.183 0.805 54.391 1.00 64.94 102 GLN A CA 1
ATOM 827 C C . GLN A 1 102 ? -30.345 1.834 55.519 1.00 64.94 102 GLN A C 1
ATOM 829 O O . GLN A 1 102 ? -31.183 1.632 56.393 1.00 64.94 102 GLN A O 1
ATOM 834 N N . GLU A 1 103 ? -29.626 2.958 55.475 1.00 59.81 103 GLU A N 1
ATOM 835 C CA . GLU A 1 103 ? -29.753 4.045 56.460 1.00 59.81 103 GLU A CA 1
ATOM 836 C C . GLU A 1 103 ? -31.142 4.703 56.437 1.00 59.81 103 GLU A C 1
ATOM 838 O O . GLU A 1 103 ? -31.692 5.030 57.489 1.00 59.81 103 GLU A O 1
ATOM 843 N N . GLN A 1 104 ? -31.759 4.827 55.256 1.00 58.59 104 GLN A N 1
ATOM 844 C CA . GLN A 1 104 ? -33.129 5.339 55.121 1.00 58.59 104 GLN A CA 1
ATOM 845 C C . GLN A 1 104 ? -34.194 4.377 55.666 1.00 58.59 104 GLN A C 1
ATOM 847 O O . GLN A 1 104 ? -35.243 4.829 56.112 1.00 58.59 104 GLN A O 1
ATOM 852 N N . ILE A 1 105 ? -33.942 3.063 55.660 1.00 55.28 105 ILE A N 1
ATOM 853 C CA . ILE A 1 105 ? -34.869 2.074 56.232 1.00 55.28 105 ILE A CA 1
ATOM 854 C C . ILE A 1 105 ? -34.829 2.129 57.764 1.00 55.28 105 ILE A C 1
ATOM 856 O O . ILE A 1 105 ? -35.884 2.103 58.389 1.00 55.28 105 ILE A O 1
ATOM 860 N N . VAL A 1 106 ? -33.642 2.278 58.367 1.00 54.66 106 VAL A N 1
ATOM 861 C CA . VAL A 1 106 ? -33.475 2.308 59.833 1.00 54.66 106 VAL A CA 1
ATOM 862 C C . VAL A 1 106 ? -34.194 3.505 60.470 1.00 54.66 106 VAL A C 1
ATOM 864 O O . VAL A 1 106 ? -34.831 3.332 61.505 1.00 54.66 106 VAL A O 1
ATOM 867 N N . GLN A 1 107 ? -34.191 4.682 59.831 1.00 52.16 107 GLN A N 1
ATOM 868 C CA . GLN A 1 107 ? -34.869 5.880 60.358 1.00 52.16 107 GLN A CA 1
ATOM 869 C C . GLN A 1 107 ? -36.407 5.856 60.258 1.00 52.16 107 GLN A C 1
ATOM 871 O O . GLN A 1 107 ? -37.063 6.697 60.864 1.00 52.16 107 GLN A O 1
ATOM 876 N N . VAL A 1 108 ? -36.998 4.917 59.511 1.00 54.22 108 VAL A N 1
ATOM 877 C CA . VAL A 1 108 ? -38.465 4.781 59.365 1.00 54.22 108 VAL A CA 1
ATOM 878 C C . VAL A 1 108 ? -39.026 3.664 60.262 1.00 54.22 108 VAL A C 1
ATOM 880 O O . VAL A 1 108 ? -40.237 3.551 60.431 1.00 54.22 108 VAL A O 1
ATOM 883 N N . THR A 1 109 ? -38.160 2.844 60.866 1.00 51.00 109 THR A N 1
ATOM 884 C CA . THR A 1 109 ? -38.538 1.662 61.665 1.00 51.00 109 THR A CA 1
ATOM 885 C C . THR A 1 109 ? -38.304 1.786 63.173 1.00 51.00 109 THR A C 1
ATOM 887 O O . THR A 1 109 ? -38.429 0.783 63.875 1.00 51.00 109 THR A O 1
ATOM 890 N N . GLU A 1 110 ? -37.987 2.972 63.696 1.00 45.59 110 GLU A N 1
ATOM 891 C CA . GLU A 1 110 ? -38.032 3.209 65.146 1.00 45.59 110 GLU A CA 1
ATOM 892 C C . GLU A 1 110 ? -39.454 3.655 65.560 1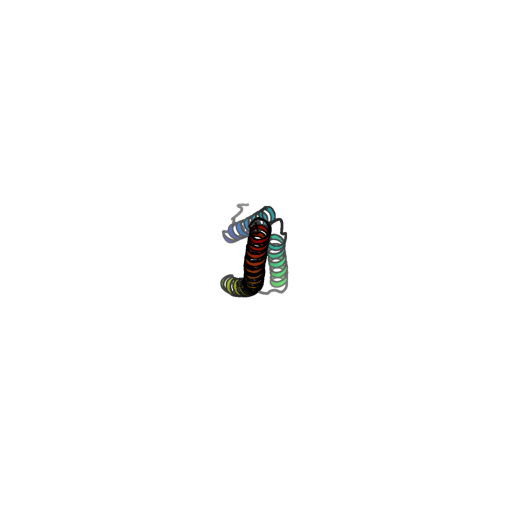.00 45.59 110 GLU A C 1
ATOM 894 O O . GLU A 1 110 ? -39.945 4.645 65.013 1.00 45.59 110 GLU A O 1
ATOM 899 N N . PRO A 1 111 ? -40.149 2.903 66.442 1.00 53.50 111 PRO A N 1
ATOM 900 C CA . PRO A 1 111 ? -41.486 3.243 66.940 1.00 53.50 111 PRO A CA 1
ATOM 901 C C . PRO A 1 111 ? -41.499 4.393 67.956 1.00 53.50 111 PRO A C 1
ATOM 903 O O . PRO A 1 111 ? -40.493 4.572 68.680 1.00 53.50 111 PRO A O 1
#

pLDDT: mean 78.69, std 15.8, range [41.03, 95.88]